Protein AF-A0A4U0WV18-F1 (afdb_monomer_lite)

Radius of gyration: 24.28 Å; chains: 1; bounding box: 48×75×64 Å

Secondary structure (DSSP, 8-state):
---------------HHHHHHHHHHHHHHHHHHHHHHHHHHH--STT--S----HHHHHHHHHHHHHHHHHHHHHHHHHHHGGGGT---GGGTS-HHHHTTS-GGGSTTSS---S---S---PPPPHHHHHHHHHHHHTT-----

Organism: NCBI:txid329884

Structure (mmCIF, N/CA/C/O backbone):
data_AF-A0A4U0WV18-F1
#
_entry.id   AF-A0A4U0WV18-F1
#
loop_
_atom_site.group_PDB
_atom_site.id
_atom_site.type_symbol
_atom_site.label_atom_id
_atom_site.label_alt_id
_atom_site.label_comp_id
_atom_site.label_asym_id
_atom_site.label_entity_id
_atom_site.label_seq_id
_atom_site.pdbx_PDB_ins_code
_atom_site.Cartn_x
_atom_site.Cartn_y
_atom_site.Cartn_z
_atom_site.occupancy
_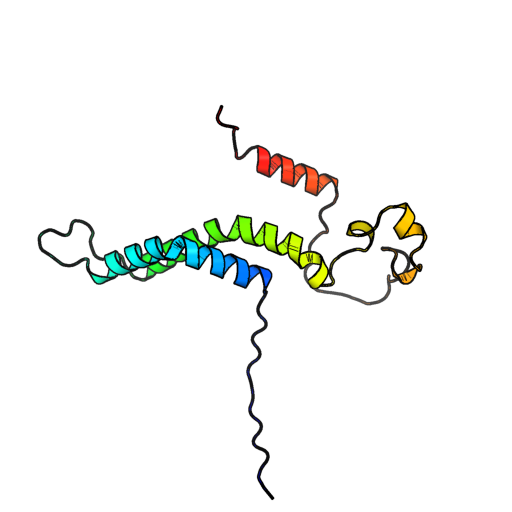atom_site.B_iso_or_equiv
_atom_site.auth_seq_id
_atom_site.auth_comp_id
_atom_site.auth_asym_id
_atom_site.auth_atom_id
_atom_site.pdbx_PDB_model_num
ATOM 1 N N . MET A 1 1 ? 17.987 -46.113 12.886 1.00 44.12 1 MET A N 1
ATOM 2 C CA . MET A 1 1 ? 17.931 -45.146 11.768 1.00 44.12 1 MET A CA 1
ATOM 3 C C . MET A 1 1 ? 16.951 -44.059 12.176 1.00 44.12 1 MET A C 1
ATOM 5 O O . MET A 1 1 ? 15.841 -44.437 12.533 1.00 44.12 1 MET A O 1
ATOM 9 N N . PRO A 1 2 ? 17.332 -42.773 12.249 1.00 55.25 2 PRO A N 1
ATOM 10 C CA . PRO A 1 2 ? 16.376 -41.733 12.601 1.00 55.25 2 PRO A CA 1
ATOM 11 C C . PRO A 1 2 ? 15.434 -41.491 11.415 1.00 55.25 2 PRO A C 1
ATOM 13 O O . PRO A 1 2 ? 15.868 -41.432 10.266 1.00 55.25 2 PRO A O 1
ATOM 16 N N . SER A 1 3 ? 14.140 -41.432 11.724 1.00 56.22 3 SER A N 1
ATOM 17 C CA . SER A 1 3 ? 13.045 -41.130 10.804 1.00 56.22 3 SER A CA 1
ATOM 18 C C . SER A 1 3 ? 13.212 -39.716 10.248 1.00 56.22 3 SER A C 1
ATOM 20 O O . SER A 1 3 ? 13.398 -38.768 11.009 1.00 56.22 3 SER A O 1
ATOM 22 N N . MET A 1 4 ? 13.183 -39.578 8.926 1.00 59.16 4 MET A N 1
ATOM 23 C CA . MET A 1 4 ? 13.281 -38.299 8.230 1.00 59.16 4 MET A CA 1
ATOM 24 C C . MET A 1 4 ? 11.897 -37.642 8.238 1.00 59.16 4 MET A C 1
ATOM 26 O O . MET A 1 4 ? 11.082 -37.876 7.349 1.00 59.16 4 MET A O 1
ATOM 30 N N . GLU A 1 5 ? 11.598 -36.867 9.279 1.00 65.88 5 GLU A N 1
ATOM 31 C CA . GLU A 1 5 ? 10.391 -36.042 9.310 1.00 65.88 5 GLU A CA 1
ATOM 32 C C . GLU A 1 5 ? 10.527 -34.909 8.281 1.00 65.88 5 GLU A C 1
ATOM 34 O O . GLU A 1 5 ? 11.403 -34.049 8.385 1.00 65.88 5 GLU A O 1
ATOM 39 N N . MET A 1 6 ? 9.680 -34.920 7.247 1.00 63.25 6 MET A N 1
ATOM 40 C CA . MET A 1 6 ? 9.574 -33.803 6.307 1.00 63.25 6 MET A CA 1
ATOM 41 C C . MET A 1 6 ? 8.894 -32.619 6.996 1.00 63.25 6 MET A C 1
ATOM 43 O O . MET A 1 6 ? 7.677 -32.601 7.178 1.00 63.25 6 MET A O 1
ATOM 47 N N . LEU A 1 7 ? 9.683 -31.600 7.324 1.00 64.94 7 LEU A N 1
ATOM 48 C CA . LEU A 1 7 ? 9.189 -30.271 7.667 1.00 64.94 7 LEU A CA 1
ATOM 49 C C . LEU A 1 7 ? 8.702 -29.570 6.391 1.00 64.94 7 LEU A C 1
ATOM 51 O O . LEU A 1 7 ? 9.497 -29.112 5.573 1.00 64.94 7 LEU A O 1
ATOM 55 N N . LEU A 1 8 ? 7.383 -29.497 6.220 1.00 64.06 8 LEU A N 1
ATOM 56 C CA . LEU A 1 8 ? 6.742 -28.665 5.204 1.00 64.06 8 LEU A CA 1
ATOM 57 C C . LEU A 1 8 ? 6.799 -27.200 5.650 1.00 64.06 8 LEU A C 1
ATOM 59 O O . LEU A 1 8 ? 6.065 -26.784 6.546 1.00 64.06 8 LEU A O 1
ATOM 63 N N . THR A 1 9 ? 7.661 -26.407 5.020 1.00 65.25 9 THR A N 1
ATOM 64 C CA . THR A 1 9 ? 7.651 -24.948 5.148 1.00 65.25 9 THR A CA 1
ATOM 65 C C . THR A 1 9 ? 6.791 -24.349 4.039 1.00 65.25 9 THR A C 1
ATOM 67 O O . THR A 1 9 ? 7.065 -24.502 2.850 1.00 65.25 9 THR A O 1
ATOM 70 N N . TRP A 1 10 ? 5.714 -23.664 4.421 1.00 65.12 10 TRP A N 1
ATOM 71 C CA . TRP A 1 10 ? 4.890 -22.914 3.478 1.00 65.12 10 TRP A CA 1
ATOM 72 C C . TRP A 1 10 ? 5.660 -21.672 3.030 1.00 65.12 10 TRP A C 1
ATOM 74 O O . TRP A 1 10 ? 5.836 -20.730 3.801 1.00 65.12 10 TRP A O 1
ATOM 84 N N . VAL A 1 11 ? 6.141 -21.671 1.787 1.00 72.31 11 VAL A N 1
ATOM 85 C CA . VAL A 1 11 ? 6.746 -20.482 1.180 1.00 72.31 11 VAL A CA 1
ATOM 86 C C . VAL A 1 11 ? 5.623 -19.619 0.621 1.00 72.31 11 VAL A C 1
ATOM 88 O O . VAL A 1 11 ? 5.053 -19.918 -0.429 1.00 72.31 11 VAL A O 1
ATOM 91 N N . VAL A 1 12 ? 5.297 -18.539 1.327 1.00 75.31 12 VAL A N 1
ATOM 92 C CA . VAL A 1 12 ? 4.447 -17.481 0.778 1.00 75.31 12 VAL A CA 1
ATOM 93 C C . VAL A 1 12 ? 5.320 -16.653 -0.155 1.00 75.31 12 VAL A C 1
ATOM 95 O O . VAL A 1 12 ? 6.326 -16.088 0.273 1.00 75.31 12 VAL A O 1
ATOM 98 N N . ARG A 1 13 ? 4.968 -16.602 -1.444 1.00 72.69 13 ARG A N 1
ATOM 99 C CA . ARG A 1 13 ? 5.612 -15.658 -2.362 1.00 72.69 13 ARG A CA 1
ATOM 100 C C . ARG A 1 13 ? 5.154 -14.264 -1.971 1.00 72.69 13 ARG A C 1
ATOM 102 O O . ARG A 1 13 ? 3.955 -13.999 -1.971 1.00 72.69 13 ARG A O 1
ATOM 109 N N . VAL A 1 14 ? 6.105 -13.411 -1.624 1.00 76.19 14 VAL A N 1
ATOM 110 C CA . VAL A 1 14 ? 5.835 -12.018 -1.290 1.00 76.19 14 VAL A CA 1
ATOM 111 C C . VAL A 1 14 ? 6.421 -11.148 -2.386 1.00 76.19 14 VAL A C 1
ATOM 113 O O . VAL A 1 14 ? 7.582 -11.319 -2.755 1.00 76.19 14 VAL A O 1
ATOM 116 N N . ASP A 1 15 ? 5.615 -10.229 -2.902 1.00 84.00 15 ASP A N 1
ATOM 117 C CA . ASP A 1 15 ? 6.112 -9.146 -3.735 1.00 84.00 15 ASP A CA 1
ATOM 118 C C . ASP A 1 15 ? 6.886 -8.166 -2.839 1.00 84.00 15 ASP A C 1
ATOM 120 O O . ASP A 1 15 ? 6.321 -7.527 -1.948 1.00 84.00 15 ASP A O 1
ATOM 124 N N . ALA A 1 16 ? 8.203 -8.103 -3.035 1.00 82.25 16 ALA A N 1
ATOM 125 C CA . ALA A 1 16 ? 9.100 -7.287 -2.225 1.00 82.25 16 ALA A CA 1
ATOM 126 C C . ALA A 1 16 ? 8.887 -5.779 -2.434 1.00 82.25 16 ALA A C 1
ATOM 128 O O . ALA A 1 16 ? 9.100 -5.002 -1.498 1.00 82.25 16 ALA A O 1
ATOM 129 N N . VAL A 1 17 ? 8.454 -5.367 -3.631 1.00 85.88 17 VAL A N 1
ATOM 130 C CA . VAL A 1 17 ? 8.135 -3.969 -3.939 1.00 85.88 17 VAL A CA 1
ATOM 131 C C . VAL A 1 17 ? 6.896 -3.572 -3.151 1.00 85.88 17 VAL A C 1
ATOM 133 O O . VAL A 1 17 ? 6.949 -2.629 -2.357 1.00 85.88 17 VAL A O 1
ATOM 136 N N . PHE A 1 18 ? 5.835 -4.369 -3.287 1.00 87.38 18 PHE A N 1
ATOM 137 C CA . PHE A 1 18 ? 4.576 -4.165 -2.582 1.00 87.38 18 PHE A CA 1
ATOM 138 C C . PHE A 1 18 ? 4.769 -4.169 -1.061 1.00 87.38 18 PHE A C 1
ATOM 140 O O . PHE A 1 18 ? 4.421 -3.197 -0.387 1.00 87.38 18 PHE A O 1
ATOM 147 N N . LEU A 1 19 ? 5.370 -5.233 -0.508 1.00 88.69 19 LEU A N 1
ATOM 148 C CA . LEU A 1 19 ? 5.597 -5.374 0.934 1.00 88.69 19 LEU A CA 1
ATOM 149 C C . LEU A 1 19 ? 6.404 -4.199 1.476 1.00 88.69 19 LEU A C 1
ATOM 151 O O . LEU A 1 19 ? 6.084 -3.637 2.520 1.00 88.69 19 LEU A O 1
ATOM 155 N N . GLY A 1 20 ? 7.471 -3.852 0.770 1.00 89.00 20 GLY A N 1
ATOM 156 C CA . GLY A 1 20 ? 8.378 -2.808 1.180 1.00 89.00 20 GLY A CA 1
ATOM 157 C C . GLY A 1 20 ? 7.715 -1.434 1.265 1.00 89.00 20 GLY A C 1
ATOM 158 O O . GLY A 1 20 ? 7.857 -0.756 2.280 1.00 89.00 20 GLY A O 1
ATOM 159 N N . ALA A 1 21 ? 6.940 -1.067 0.242 1.00 91.12 21 ALA A N 1
ATOM 160 C CA . ALA A 1 21 ? 6.183 0.181 0.234 1.00 91.12 21 ALA A CA 1
ATOM 161 C C . ALA A 1 21 ? 5.121 0.221 1.345 1.00 91.12 21 ALA A C 1
ATOM 163 O O . ALA A 1 21 ? 4.973 1.227 2.038 1.00 91.12 21 ALA A O 1
ATOM 164 N N . HIS A 1 22 ? 4.426 -0.896 1.576 1.00 92.94 22 HIS A N 1
ATOM 165 C CA . HIS A 1 22 ? 3.419 -0.999 2.634 1.00 92.94 22 HIS A CA 1
ATOM 166 C C . HIS A 1 22 ? 4.030 -0.923 4.039 1.00 92.94 22 HIS A C 1
ATOM 168 O O . HIS A 1 22 ? 3.422 -0.346 4.940 1.00 92.94 22 HIS A O 1
ATOM 174 N N . LEU A 1 23 ? 5.229 -1.476 4.244 1.00 93.75 23 LEU A N 1
ATOM 175 C CA . LEU A 1 23 ? 5.937 -1.381 5.522 1.00 93.75 23 LEU A CA 1
ATOM 176 C C . LEU A 1 23 ? 6.371 0.053 5.830 1.00 93.75 23 LEU A C 1
ATOM 178 O O . LEU A 1 23 ? 6.211 0.501 6.964 1.00 93.75 23 LEU A O 1
ATOM 182 N N . GLU A 1 24 ? 6.881 0.783 4.841 1.00 93.69 24 GLU A N 1
ATOM 183 C CA . GLU A 1 24 ? 7.250 2.193 5.017 1.00 93.69 24 GLU A CA 1
ATOM 184 C C . GLU A 1 24 ? 6.025 3.058 5.316 1.00 93.69 24 GLU A C 1
ATOM 186 O O . GLU A 1 24 ? 6.031 3.811 6.295 1.00 93.69 24 GLU A O 1
ATOM 191 N N . ALA A 1 25 ? 4.942 2.873 4.555 1.00 94.62 25 ALA A N 1
ATOM 192 C CA . ALA A 1 25 ? 3.664 3.526 4.814 1.00 94.62 25 ALA A CA 1
ATOM 193 C C . ALA A 1 25 ? 3.149 3.226 6.230 1.00 94.62 25 ALA A C 1
ATOM 195 O O . ALA A 1 25 ? 2.758 4.135 6.961 1.00 94.62 25 ALA A O 1
ATOM 196 N N . TYR A 1 26 ? 3.213 1.964 6.665 1.00 94.31 26 TYR A N 1
ATOM 197 C CA . TYR A 1 26 ? 2.812 1.567 8.014 1.00 94.31 26 TYR A CA 1
ATOM 198 C C . TYR A 1 26 ? 3.649 2.249 9.104 1.00 94.31 26 TYR A C 1
ATOM 200 O O . TYR A 1 26 ? 3.088 2.748 10.078 1.00 94.31 26 TYR A O 1
ATOM 208 N N . ILE A 1 27 ? 4.977 2.300 8.950 1.00 96.12 27 ILE A N 1
ATOM 209 C CA . ILE A 1 27 ? 5.867 2.971 9.912 1.00 96.12 27 ILE A CA 1
ATOM 210 C C . ILE A 1 27 ? 5.508 4.456 10.020 1.00 96.12 27 ILE A C 1
ATOM 212 O O . ILE A 1 27 ? 5.401 4.981 11.129 1.00 96.12 27 ILE A O 1
ATOM 216 N N . LYS A 1 28 ? 5.271 5.121 8.885 1.00 96.06 28 LYS A N 1
ATOM 217 C CA . LYS A 1 28 ? 4.900 6.540 8.843 1.00 96.06 28 LYS A CA 1
ATOM 218 C C . LYS A 1 28 ? 3.524 6.802 9.465 1.00 96.06 28 LYS A C 1
ATOM 220 O O . LYS A 1 28 ? 3.352 7.769 10.204 1.00 96.06 28 LYS A O 1
ATOM 225 N N . LEU A 1 29 ? 2.559 5.921 9.213 1.00 96.31 29 LEU A N 1
ATOM 226 C CA . LEU A 1 29 ? 1.181 6.027 9.703 1.00 96.31 29 LEU A CA 1
ATOM 227 C C . LEU A 1 29 ? 0.977 5.449 11.106 1.00 96.31 29 LEU A C 1
ATOM 229 O O . LEU A 1 29 ? -0.148 5.479 11.614 1.00 96.31 29 LEU A O 1
ATOM 233 N N . LEU A 1 30 ? 2.024 4.925 11.747 1.00 95.44 30 LEU A N 1
ATOM 234 C CA . LEU A 1 30 ? 1.931 4.253 13.043 1.00 95.44 30 LEU A CA 1
ATOM 235 C C . LEU A 1 30 ? 1.226 5.099 14.126 1.00 95.44 30 LEU A C 1
ATOM 237 O O . LEU A 1 30 ? 0.346 4.565 14.806 1.00 95.44 30 LEU A O 1
ATOM 241 N N . PRO A 1 31 ? 1.515 6.409 14.288 1.00 94.81 31 PRO A N 1
ATOM 242 C CA . PRO A 1 31 ? 0.813 7.236 15.274 1.00 94.81 31 PRO A CA 1
ATOM 243 C C . PRO A 1 31 ? -0.685 7.390 14.960 1.00 94.81 31 PRO A C 1
ATOM 245 O O . PRO A 1 31 ? -1.531 7.357 15.859 1.00 94.81 31 PRO A O 1
ATOM 248 N N . THR A 1 32 ? -1.031 7.512 13.677 1.00 93.12 32 THR A N 1
ATOM 249 C CA . THR A 1 32 ? -2.413 7.674 13.200 1.00 93.12 32 THR A CA 1
ATOM 250 C C . THR A 1 32 ? -3.216 6.386 13.377 1.00 93.12 32 THR A C 1
ATOM 252 O O . THR A 1 32 ? -4.320 6.415 13.920 1.00 93.12 32 THR A O 1
ATOM 255 N N . THR A 1 33 ? -2.644 5.237 13.004 1.00 91.56 33 THR A N 1
ATOM 256 C CA . THR A 1 33 ? -3.259 3.910 13.205 1.00 91.56 33 THR A CA 1
ATOM 257 C C . THR A 1 33 ? -3.451 3.610 14.689 1.00 91.56 33 THR A C 1
ATOM 259 O O . THR A 1 33 ? -4.517 3.158 15.102 1.00 91.56 33 THR A O 1
ATOM 262 N N . GLN A 1 34 ? -2.466 3.926 15.535 1.00 91.44 34 GLN A N 1
ATOM 263 C CA . GLN A 1 34 ? -2.618 3.799 16.986 1.00 91.44 34 GLN A CA 1
ATOM 264 C C . GLN A 1 34 ? -3.758 4.669 17.519 1.00 91.44 34 GLN A C 1
ATOM 266 O O . GLN A 1 34 ? -4.597 4.167 18.266 1.00 91.44 34 GLN A O 1
ATOM 271 N N . THR A 1 35 ? -3.842 5.932 17.102 1.00 89.00 35 THR A N 1
ATOM 272 C CA . THR A 1 35 ? -4.923 6.840 17.514 1.00 89.00 35 THR A CA 1
ATOM 273 C C . THR A 1 35 ? -6.298 6.298 17.114 1.00 89.00 35 THR A C 1
ATOM 275 O O . THR A 1 35 ? -7.185 6.206 17.961 1.00 89.00 35 THR A O 1
ATOM 278 N N . LEU A 1 36 ? -6.463 5.836 15.870 1.00 88.38 36 LEU A N 1
ATOM 279 C CA . LEU A 1 36 ? -7.713 5.229 15.390 1.00 88.38 36 LEU A CA 1
ATOM 280 C C . LEU A 1 36 ? -8.125 4.008 16.227 1.00 88.38 36 LEU A C 1
ATOM 282 O O . LEU A 1 36 ? -9.278 3.886 16.653 1.00 88.38 36 LEU A O 1
ATOM 286 N N . ARG A 1 37 ? -7.171 3.124 16.536 1.00 88.88 37 ARG A N 1
ATOM 287 C CA . ARG A 1 37 ? -7.407 1.950 17.392 1.00 88.88 37 ARG A CA 1
ATOM 288 C C . ARG A 1 37 ? -7.775 2.340 18.821 1.00 88.88 37 ARG A C 1
ATOM 290 O O . ARG A 1 37 ? -8.607 1.672 19.439 1.00 88.88 37 ARG A O 1
ATOM 297 N N . LEU A 1 38 ? -7.188 3.414 19.350 1.00 85.38 38 LEU A N 1
ATOM 298 C CA . LEU A 1 38 ? -7.524 3.956 20.668 1.00 85.38 38 LEU A CA 1
ATOM 299 C C . LEU A 1 38 ? -8.941 4.541 20.692 1.00 85.38 38 LEU A C 1
ATOM 301 O O . LEU A 1 38 ? -9.668 4.268 21.646 1.00 85.38 38 LEU A O 1
ATOM 305 N N . CYS A 1 39 ? -9.379 5.235 19.636 1.00 80.94 39 CYS A N 1
ATOM 306 C CA . CYS A 1 39 ? -10.764 5.702 19.493 1.00 80.94 39 CYS A CA 1
ATOM 307 C C . CYS A 1 39 ? -11.771 4.538 19.513 1.00 80.94 39 CYS A C 1
ATOM 309 O O . CYS A 1 39 ? -12.818 4.627 20.154 1.00 80.94 39 CYS A O 1
ATOM 311 N N . HIS A 1 40 ? -11.437 3.406 18.884 1.00 79.75 40 HIS A N 1
ATOM 312 C CA . HIS A 1 40 ? -12.235 2.179 18.989 1.00 79.75 40 HIS A CA 1
ATOM 313 C C . HIS A 1 40 ? -12.157 1.522 20.383 1.00 79.75 40 HIS A C 1
ATOM 315 O O . HIS A 1 40 ? -13.089 0.839 20.802 1.00 79.75 40 HIS A O 1
ATOM 321 N N . ARG A 1 41 ? -11.053 1.655 21.126 1.00 78.62 41 ARG A N 1
ATOM 322 C CA . ARG A 1 41 ? -10.877 0.950 22.411 1.00 78.62 41 ARG A CA 1
ATOM 323 C C . ARG A 1 41 ? -11.453 1.706 23.607 1.00 78.62 41 ARG A C 1
ATOM 325 O O . ARG A 1 41 ? -11.994 1.072 24.507 1.00 78.62 41 ARG A O 1
ATOM 332 N N . PHE A 1 42 ? -11.329 3.029 23.620 1.00 75.50 42 PHE A N 1
ATOM 333 C CA . PHE A 1 42 ? -11.602 3.871 24.790 1.00 75.50 42 PHE A CA 1
ATOM 334 C C . PHE A 1 42 ? -12.787 4.828 24.598 1.00 75.50 42 PHE A C 1
ATOM 336 O O . PHE A 1 42 ? -12.957 5.758 25.379 1.00 75.50 42 PHE A O 1
ATOM 343 N N . GLY A 1 43 ? -13.638 4.581 23.598 1.00 64.94 43 GLY A N 1
ATOM 344 C CA . GLY A 1 43 ? -14.865 5.340 23.336 1.00 64.94 43 GLY A CA 1
ATOM 345 C C . GLY A 1 43 ? -15.988 5.138 24.373 1.00 64.94 43 GLY A C 1
ATOM 346 O O . GLY A 1 43 ? -17.123 4.878 23.978 1.00 64.94 43 GLY A O 1
ATOM 347 N N . ILE A 1 44 ? -15.683 5.161 25.680 1.00 64.62 44 ILE A N 1
ATOM 348 C CA . ILE A 1 44 ? -16.623 4.908 26.788 1.00 64.62 44 ILE A CA 1
ATOM 349 C C . ILE A 1 44 ? -16.383 5.942 27.902 1.00 64.62 44 ILE A C 1
ATOM 351 O O . ILE A 1 44 ? -15.289 6.002 28.457 1.00 64.62 44 ILE A O 1
ATOM 355 N N . GLY A 1 45 ? -17.399 6.740 28.249 1.00 68.19 45 GLY A N 1
ATOM 356 C CA . GLY A 1 45 ? -17.348 7.705 29.356 1.00 68.19 45 GLY A CA 1
ATOM 357 C C . GLY A 1 45 ? -18.324 8.874 29.188 1.00 68.19 45 GLY A C 1
ATOM 358 O O . GLY A 1 45 ? -18.787 9.146 28.084 1.00 68.19 45 GLY A O 1
ATOM 359 N N . GLU A 1 46 ? -18.618 9.574 30.285 1.00 69.00 46 GLU A N 1
ATOM 360 C CA . GLU A 1 46 ? -19.639 10.639 30.370 1.00 69.00 46 GLU A CA 1
ATOM 361 C C . GLU A 1 46 ? -19.292 11.897 29.539 1.00 69.00 46 GLU A C 1
ATOM 363 O O . GLU A 1 46 ? -20.180 12.647 29.153 1.00 69.00 46 GLU A O 1
ATOM 368 N N . ASN A 1 47 ? -18.010 12.074 29.183 1.00 64.81 47 ASN A N 1
ATOM 369 C CA . ASN A 1 47 ? -17.482 13.186 28.372 1.00 64.81 47 ASN A CA 1
ATOM 370 C C . ASN A 1 47 ? -16.882 12.736 27.024 1.00 64.81 47 ASN A C 1
ATOM 372 O O . ASN A 1 47 ? -16.055 13.434 26.437 1.00 64.81 47 ASN A O 1
ATOM 376 N N . VAL A 1 48 ? -17.236 11.546 26.531 1.00 64.75 48 VAL A N 1
ATOM 377 C CA . VAL A 1 48 ? -16.711 11.045 25.255 1.00 64.75 48 VAL A CA 1
ATOM 378 C C . VAL A 1 48 ? -17.670 11.414 24.121 1.00 64.75 48 VAL A C 1
ATOM 380 O O . VAL A 1 48 ? -18.711 10.791 23.947 1.00 64.75 48 VAL A O 1
ATOM 383 N N . HIS A 1 49 ? -17.304 12.420 23.321 1.00 61.69 49 HIS A N 1
ATOM 384 C CA . HIS A 1 49 ? -18.098 12.866 22.163 1.00 61.69 49 HIS A CA 1
ATOM 385 C C . HIS A 1 49 ? -17.938 11.977 20.917 1.00 61.69 49 HIS A C 1
ATOM 387 O O . HIS A 1 49 ? -18.709 12.100 19.969 1.00 61.69 49 HIS A O 1
ATOM 393 N N . ILE A 1 50 ? -16.946 11.080 20.909 1.00 62.25 50 ILE A N 1
ATOM 394 C CA . ILE A 1 50 ? -16.712 10.115 19.829 1.00 62.25 50 ILE A CA 1
ATOM 395 C C . ILE A 1 50 ? -17.173 8.746 20.324 1.00 62.25 50 ILE A C 1
ATOM 397 O O . ILE A 1 50 ? -16.463 8.069 21.068 1.00 62.25 50 ILE A O 1
ATOM 401 N N . HIS A 1 51 ? -18.375 8.334 19.923 1.00 63.84 51 HIS A N 1
ATOM 402 C CA . HIS A 1 51 ? -18.823 6.963 20.140 1.00 63.84 51 HIS A CA 1
ATOM 403 C C . HIS A 1 51 ? -17.803 5.982 19.557 1.00 63.84 51 HIS A C 1
ATOM 405 O O . HIS A 1 51 ? -17.205 6.240 18.513 1.00 63.84 51 HIS A O 1
ATOM 411 N N . ARG A 1 52 ? -17.608 4.857 20.249 1.00 73.31 52 ARG A N 1
ATOM 412 C CA . ARG A 1 52 ? -16.731 3.763 19.831 1.00 73.31 52 ARG A CA 1
ATOM 413 C C . ARG A 1 52 ? -16.898 3.469 18.332 1.00 73.31 52 ARG A C 1
ATOM 415 O O . ARG A 1 52 ? -17.935 2.939 17.935 1.00 73.31 52 ARG A O 1
ATOM 422 N N . LEU A 1 53 ? -15.896 3.803 17.510 1.00 77.50 53 LEU A N 1
ATOM 423 C CA . LEU A 1 53 ? -15.911 3.423 16.093 1.00 77.50 53 LEU A CA 1
ATOM 424 C C . LEU A 1 53 ? -15.994 1.891 16.002 1.00 77.50 53 LEU A C 1
ATOM 426 O O . LEU A 1 53 ? -15.286 1.245 16.768 1.00 77.50 53 LEU A O 1
ATOM 430 N N . PRO A 1 54 ? -16.801 1.301 15.104 1.00 86.00 54 PRO A N 1
ATOM 431 C CA . PRO A 1 54 ? -16.760 -0.128 14.792 1.00 86.00 54 PRO A CA 1
ATOM 432 C C . PRO A 1 54 ? -15.390 -0.569 14.263 1.00 86.00 54 PRO A C 1
ATOM 434 O O . PRO A 1 54 ? -14.695 0.202 13.595 1.00 86.00 54 PRO A O 1
ATOM 437 N N . THR A 1 55 ? -15.000 -1.816 14.540 1.00 86.94 55 THR A N 1
ATOM 438 C CA . THR A 1 55 ? -13.696 -2.362 14.122 1.00 86.94 55 THR A CA 1
ATOM 439 C C . THR A 1 55 ? -13.555 -2.377 12.600 1.00 86.94 55 THR A C 1
ATOM 441 O O . THR A 1 55 ? -12.478 -2.114 12.076 1.00 86.94 55 THR A O 1
ATOM 444 N N . GLU A 1 56 ? -14.651 -2.624 11.891 1.00 89.62 56 GLU A N 1
ATOM 445 C CA . GLU A 1 56 ? -14.725 -2.651 10.434 1.00 89.62 56 GLU A CA 1
ATOM 446 C C . GLU A 1 56 ? -14.405 -1.276 9.844 1.00 89.62 56 GLU A C 1
ATOM 448 O O . GLU A 1 56 ? -13.641 -1.177 8.885 1.00 89.62 56 GLU A O 1
ATOM 453 N N . LEU A 1 57 ? -14.924 -0.200 10.451 1.00 88.88 57 LEU A N 1
ATOM 454 C CA . LEU A 1 57 ? -14.620 1.163 10.010 1.00 88.88 57 LEU A CA 1
ATOM 455 C C . LEU A 1 57 ? -13.156 1.512 10.261 1.00 88.88 57 LEU A C 1
ATOM 457 O O . LEU A 1 57 ? -12.523 2.101 9.392 1.00 88.88 57 LEU A O 1
ATOM 461 N N . VAL A 1 58 ? -12.598 1.109 11.407 1.00 90.25 58 VAL A N 1
ATOM 462 C CA . VAL A 1 58 ? -11.164 1.292 11.671 1.00 90.25 58 VAL A CA 1
ATOM 463 C C . VAL A 1 58 ? -10.335 0.560 10.620 1.00 90.25 58 VAL A C 1
ATOM 465 O O . VAL A 1 58 ? -9.475 1.179 10.007 1.00 90.25 58 VAL A O 1
ATOM 468 N N . ALA A 1 59 ? -10.631 -0.711 10.342 1.00 91.38 59 ALA A N 1
ATOM 469 C CA . ALA A 1 59 ? -9.908 -1.490 9.340 1.00 91.38 59 ALA A CA 1
ATOM 470 C C . ALA A 1 59 ? -9.992 -0.868 7.935 1.00 91.38 59 ALA A C 1
ATOM 472 O O . ALA A 1 59 ? -8.989 -0.820 7.224 1.00 91.38 59 ALA A O 1
ATOM 473 N N . HIS A 1 60 ? -11.159 -0.345 7.543 1.00 94.31 60 HIS A N 1
ATOM 474 C CA . HIS A 1 60 ? -11.310 0.359 6.271 1.00 94.31 60 HIS A CA 1
ATOM 475 C C . HIS A 1 60 ? -10.480 1.639 6.215 1.00 94.31 60 HIS A C 1
ATOM 477 O O . HIS A 1 60 ? -9.752 1.837 5.244 1.00 94.31 60 HIS A O 1
ATOM 483 N N . ILE A 1 61 ? -10.551 2.485 7.247 1.00 93.44 61 ILE A N 1
ATOM 484 C CA . ILE A 1 61 ? -9.776 3.731 7.308 1.00 93.44 61 ILE A CA 1
ATOM 485 C C . ILE A 1 61 ? -8.276 3.419 7.261 1.00 93.44 61 ILE A C 1
ATOM 487 O O . ILE A 1 61 ? -7.558 4.023 6.470 1.00 93.44 61 ILE A O 1
ATOM 491 N N . GLU A 1 62 ? -7.805 2.446 8.046 1.00 93.94 62 GLU A N 1
ATOM 492 C CA . GLU A 1 62 ? -6.407 2.003 8.015 1.00 93.94 62 GLU A CA 1
ATOM 493 C C . GLU A 1 62 ? -5.995 1.535 6.613 1.00 93.94 62 GLU A C 1
ATOM 495 O O . GLU A 1 62 ? -4.939 1.929 6.123 1.00 93.94 62 GLU A O 1
ATOM 500 N N . GLY A 1 63 ? -6.842 0.749 5.940 1.00 93.75 63 GLY A N 1
ATOM 501 C CA . GLY A 1 63 ? -6.591 0.285 4.577 1.00 93.75 63 GLY A CA 1
ATOM 502 C C . GLY A 1 63 ? -6.493 1.421 3.555 1.00 93.75 63 GLY A C 1
ATOM 503 O O . GLY A 1 63 ? -5.601 1.397 2.708 1.00 93.75 63 GLY A O 1
ATOM 504 N N . TYR A 1 64 ? -7.366 2.430 3.643 1.00 95.75 64 TYR A N 1
ATOM 505 C CA . TYR A 1 64 ? -7.304 3.607 2.772 1.00 95.75 64 TYR A CA 1
ATOM 506 C C . TYR A 1 64 ? -6.028 4.415 2.999 1.00 95.75 64 T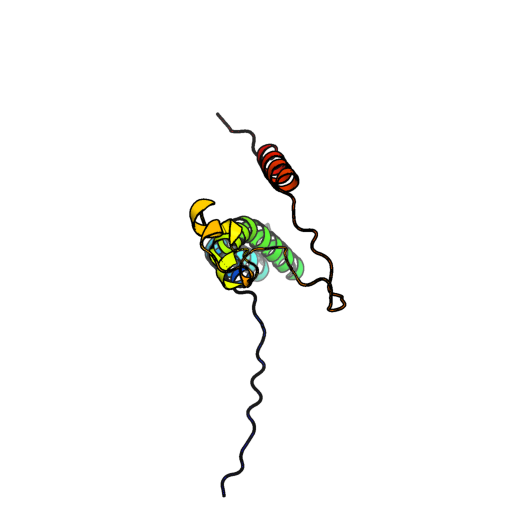YR A C 1
ATOM 508 O O . TYR A 1 64 ? -5.330 4.711 2.033 1.00 95.75 64 TYR A O 1
ATOM 516 N N . LEU A 1 65 ? -5.696 4.701 4.261 1.00 95.19 65 LEU A N 1
ATOM 517 C CA . LEU A 1 65 ? -4.498 5.462 4.614 1.00 95.19 65 LEU A CA 1
ATOM 518 C C . LEU A 1 65 ? -3.227 4.757 4.134 1.00 95.19 65 LEU A C 1
ATOM 520 O O . LEU A 1 65 ? -2.377 5.383 3.508 1.00 95.19 65 LEU A O 1
ATOM 524 N N . ILE A 1 66 ? -3.109 3.449 4.389 1.00 95.06 66 ILE A N 1
ATOM 525 C CA . ILE A 1 66 ? -1.942 2.666 3.965 1.00 95.06 66 ILE A CA 1
ATOM 526 C C . ILE A 1 66 ? -1.816 2.674 2.445 1.00 95.06 66 ILE A C 1
ATOM 528 O O . ILE A 1 66 ? -0.724 2.912 1.946 1.00 95.06 66 ILE A O 1
ATOM 532 N N . LYS A 1 67 ? -2.914 2.449 1.713 1.00 93.31 67 LYS A N 1
ATOM 533 C CA . LYS A 1 67 ? -2.899 2.417 0.246 1.00 93.31 67 LYS A CA 1
ATOM 534 C C . LYS A 1 67 ? -2.506 3.764 -0.361 1.00 93.31 67 LYS A C 1
ATOM 536 O O . LYS A 1 67 ? -1.787 3.804 -1.355 1.00 93.31 67 LYS A O 1
ATOM 541 N N . GLU A 1 68 ? -3.016 4.857 0.195 1.00 94.31 68 GLU A N 1
ATOM 542 C CA . GLU A 1 68 ? -2.703 6.205 -0.277 1.00 94.31 68 GLU A CA 1
ATOM 543 C C . GLU A 1 68 ? -1.230 6.548 -0.040 1.00 94.31 68 GLU A C 1
ATOM 545 O O . GLU A 1 68 ? -0.550 7.016 -0.954 1.00 94.31 68 GLU A O 1
ATOM 550 N N . GLU A 1 69 ? -0.723 6.231 1.151 1.00 93.56 69 GLU A N 1
ATOM 551 C CA . GLU A 1 69 ? 0.658 6.498 1.543 1.00 93.56 69 GLU A CA 1
ATOM 552 C C . GLU A 1 69 ? 1.667 5.566 0.851 1.00 93.56 69 GLU A C 1
ATOM 554 O O . GLU A 1 69 ? 2.768 5.995 0.521 1.00 93.56 69 GLU A O 1
ATOM 559 N N . SER A 1 70 ? 1.316 4.303 0.584 1.00 92.56 70 SER A N 1
ATOM 560 C CA . SER A 1 70 ? 2.228 3.343 -0.054 1.00 92.56 70 SER A CA 1
ATOM 561 C C . SER A 1 70 ? 2.384 3.573 -1.553 1.00 92.56 70 SER A C 1
ATOM 563 O O . SER A 1 70 ? 3.427 3.241 -2.106 1.00 92.56 70 SER A O 1
ATOM 565 N N . ARG A 1 71 ? 1.373 4.134 -2.227 1.00 88.81 71 ARG A N 1
ATOM 566 C CA . ARG A 1 71 ? 1.344 4.314 -3.688 1.00 88.81 71 ARG A CA 1
ATOM 567 C C . ARG A 1 71 ? 2.574 5.035 -4.276 1.00 88.81 71 ARG A C 1
ATOM 569 O O . ARG A 1 71 ? 3.132 4.504 -5.237 1.00 88.81 71 ARG A O 1
ATOM 576 N N . PRO A 1 72 ? 3.021 6.204 -3.770 1.00 86.25 72 PRO A N 1
ATOM 577 C CA . PRO A 1 72 ? 4.207 6.873 -4.319 1.00 86.25 72 PRO A CA 1
ATOM 578 C C . PRO A 1 72 ? 5.476 6.030 -4.138 1.00 86.25 72 PRO A C 1
ATOM 580 O O . PRO A 1 72 ? 6.259 5.863 -5.072 1.00 86.25 72 PRO A O 1
ATOM 583 N N . THR A 1 73 ? 5.639 5.440 -2.956 1.00 85.94 73 THR A N 1
ATOM 584 C CA . THR A 1 73 ? 6.781 4.592 -2.607 1.00 85.94 73 THR A CA 1
ATOM 585 C C . THR A 1 73 ? 6.805 3.296 -3.412 1.00 85.94 73 THR A C 1
ATOM 587 O O . THR A 1 73 ? 7.871 2.823 -3.793 1.00 85.94 73 THR A O 1
ATOM 590 N N . GLU A 1 74 ? 5.645 2.712 -3.702 1.00 86.19 74 GLU A N 1
ATOM 591 C CA . GLU A 1 74 ? 5.519 1.516 -4.532 1.00 86.19 74 GLU A CA 1
ATOM 592 C C . GLU A 1 74 ? 5.996 1.791 -5.957 1.00 86.19 74 GLU A C 1
ATOM 594 O O . GLU A 1 74 ? 6.780 1.011 -6.491 1.00 86.19 74 GLU A O 1
ATOM 599 N N . ALA A 1 75 ? 5.617 2.933 -6.540 1.00 78.44 75 ALA A N 1
ATOM 600 C CA . ALA A 1 75 ? 6.089 3.343 -7.860 1.00 78.44 75 ALA A CA 1
ATOM 601 C C . ALA A 1 75 ? 7.613 3.561 -7.889 1.00 78.44 75 ALA A C 1
ATOM 603 O O . ALA A 1 75 ? 8.298 3.058 -8.782 1.00 78.44 75 ALA A O 1
ATOM 604 N N . GLU A 1 76 ? 8.164 4.261 -6.894 1.00 82.69 76 GLU A N 1
ATOM 605 C CA . GLU A 1 76 ? 9.610 4.480 -6.777 1.00 82.69 76 GLU A CA 1
ATOM 606 C C . GLU A 1 76 ? 10.374 3.157 -6.607 1.00 82.69 76 GLU A C 1
ATOM 608 O O . GLU A 1 76 ? 11.348 2.881 -7.316 1.00 82.69 76 GLU A O 1
ATOM 613 N N . ARG A 1 77 ? 9.905 2.294 -5.701 1.00 78.50 77 ARG A N 1
ATOM 614 C CA . ARG A 1 77 ? 10.507 0.981 -5.449 1.00 78.50 77 ARG A CA 1
ATOM 615 C C . ARG A 1 77 ? 10.363 0.054 -6.644 1.00 78.50 77 ARG A C 1
ATOM 617 O O . ARG A 1 77 ? 11.279 -0.730 -6.877 1.00 78.50 77 ARG A O 1
ATOM 624 N N . PHE A 1 78 ? 9.266 0.127 -7.392 1.00 78.38 78 PHE A N 1
ATOM 625 C CA . PHE A 1 78 ? 9.109 -0.629 -8.627 1.00 78.38 78 PHE A CA 1
ATOM 626 C C . PHE A 1 78 ? 10.193 -0.227 -9.621 1.00 78.38 78 PHE A C 1
ATOM 628 O O . PHE A 1 78 ? 10.924 -1.089 -10.089 1.00 78.38 78 PHE A O 1
ATOM 635 N N . LEU A 1 79 ? 10.379 1.073 -9.869 1.00 74.50 79 LEU A N 1
ATOM 636 C CA . LEU A 1 79 ? 11.414 1.566 -10.782 1.00 74.50 79 LEU A CA 1
ATOM 637 C C . LEU A 1 79 ? 12.826 1.162 -10.338 1.00 74.50 79 LEU A C 1
ATOM 639 O O . LEU A 1 79 ? 13.623 0.709 -11.158 1.00 74.50 79 LEU A O 1
ATOM 643 N N . SER A 1 80 ? 13.120 1.279 -9.042 1.00 78.25 80 SER A N 1
ATOM 644 C CA . SER A 1 80 ? 14.417 0.896 -8.473 1.00 78.25 80 SER A CA 1
ATOM 645 C C . SER A 1 80 ? 14.678 -0.614 -8.572 1.00 78.25 80 SER A C 1
ATOM 647 O O . SER A 1 80 ? 15.796 -1.045 -8.859 1.00 78.25 80 SER A 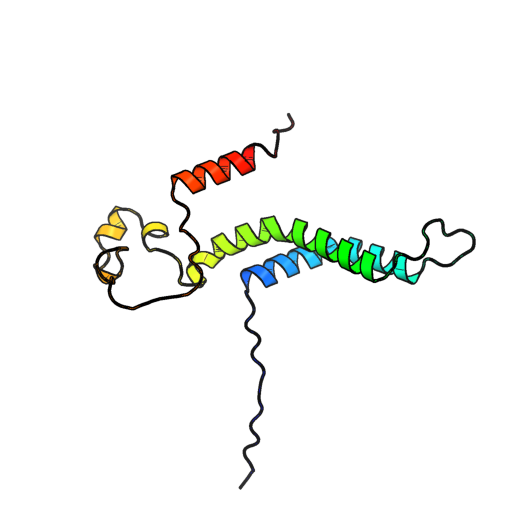O 1
ATOM 649 N N . ASN A 1 81 ? 13.636 -1.434 -8.399 1.00 74.12 81 ASN A N 1
ATOM 650 C CA . ASN A 1 81 ? 13.750 -2.892 -8.399 1.00 74.12 81 ASN A CA 1
ATOM 651 C C . ASN A 1 81 ? 13.394 -3.558 -9.735 1.00 74.12 81 ASN A C 1
ATOM 653 O O . ASN A 1 81 ? 13.512 -4.776 -9.843 1.00 74.12 81 ASN A O 1
ATOM 657 N N . TYR A 1 82 ? 13.006 -2.796 -10.757 1.00 76.31 82 TYR A N 1
ATOM 658 C CA . TYR A 1 82 ? 12.540 -3.317 -12.046 1.00 76.31 82 TYR A CA 1
ATOM 659 C C . TYR A 1 82 ? 13.569 -4.239 -12.719 1.00 76.31 82 TYR A C 1
ATOM 661 O O . TYR A 1 82 ? 13.216 -5.230 -13.345 1.00 76.31 82 TYR A O 1
ATOM 669 N N . CYS A 1 83 ? 14.866 -3.984 -12.523 1.00 78.62 83 CYS A N 1
ATOM 670 C CA . CYS A 1 83 ? 15.921 -4.866 -13.036 1.00 78.62 83 CYS A CA 1
ATOM 671 C C . CYS A 1 83 ? 15.923 -6.245 -12.361 1.00 78.62 83 CYS A C 1
ATOM 673 O O . CYS A 1 83 ? 16.253 -7.257 -12.974 1.00 78.62 83 CYS A O 1
ATOM 675 N N . PHE A 1 84 ? 15.573 -6.287 -11.075 1.00 73.31 84 PHE A N 1
ATOM 676 C CA . PHE A 1 84 ? 15.612 -7.494 -10.256 1.00 73.31 84 PHE A CA 1
ATOM 677 C C . PHE A 1 84 ? 14.391 -8.394 -10.465 1.00 73.31 84 PHE A C 1
ATOM 679 O O . PHE A 1 84 ? 14.432 -9.556 -10.064 1.00 73.31 84 PHE A O 1
ATOM 686 N N . THR A 1 85 ? 13.328 -7.900 -11.112 1.00 70.62 85 THR A N 1
ATOM 687 C CA . THR A 1 85 ? 12.185 -8.738 -11.512 1.00 70.62 85 THR A CA 1
ATOM 688 C C . THR A 1 85 ? 12.510 -9.613 -12.724 1.00 70.62 85 THR A C 1
ATOM 690 O O . THR A 1 85 ? 11.797 -10.576 -12.992 1.00 70.62 85 THR A O 1
ATOM 693 N N . GLY A 1 86 ? 13.601 -9.313 -13.443 1.00 72.19 86 GLY A N 1
ATOM 694 C CA . GLY A 1 86 ? 13.964 -9.988 -14.690 1.00 72.19 86 GLY A CA 1
ATOM 695 C C . GLY A 1 86 ? 13.089 -9.585 -15.881 1.00 72.19 86 GLY A C 1
ATOM 696 O O . GLY A 1 86 ? 13.224 -10.168 -16.952 1.00 72.19 86 GLY A O 1
ATOM 697 N N . GLU A 1 87 ? 12.212 -8.595 -15.706 1.00 74.31 87 GLU A N 1
ATOM 698 C CA . GLU A 1 87 ? 11.329 -8.069 -16.754 1.00 74.31 87 GLU A CA 1
ATOM 699 C C . GLU A 1 87 ? 11.921 -6.848 -17.467 1.00 74.31 87 GLU A C 1
ATOM 701 O O . GLU A 1 87 ? 11.284 -6.273 -18.348 1.00 74.31 87 GLU A O 1
ATOM 706 N N . CYS A 1 88 ? 13.127 -6.427 -17.085 1.00 79.69 88 CYS A N 1
ATOM 707 C CA . CYS A 1 88 ? 13.787 -5.294 -17.700 1.00 79.69 88 CYS A CA 1
ATOM 708 C C . CYS A 1 88 ? 14.320 -5.620 -19.100 1.00 79.69 88 CYS A C 1
ATOM 710 O O . CYS A 1 88 ? 14.982 -6.636 -19.318 1.00 79.69 88 CYS A O 1
ATOM 712 N N . ASP A 1 89 ? 14.088 -4.714 -20.045 1.00 78.44 89 ASP A N 1
ATOM 713 C CA . ASP A 1 89 ? 14.656 -4.801 -21.387 1.00 78.44 89 ASP A CA 1
ATOM 714 C C . ASP A 1 89 ? 16.067 -4.172 -21.414 1.00 78.44 89 ASP A C 1
ATOM 716 O O . ASP A 1 89 ? 16.253 -3.069 -20.887 1.00 78.44 89 ASP A O 1
ATOM 720 N N . PRO A 1 90 ? 17.070 -4.813 -22.045 1.00 79.25 90 PRO A N 1
ATOM 721 C CA . PRO A 1 90 ? 18.392 -4.230 -22.283 1.00 79.25 90 PRO A CA 1
ATOM 722 C C . PRO A 1 90 ? 18.376 -2.794 -22.836 1.00 79.25 90 PRO A C 1
ATOM 724 O O . PRO A 1 90 ? 19.258 -2.001 -22.495 1.00 79.25 90 PRO A O 1
ATOM 727 N N . VAL A 1 91 ? 17.363 -2.400 -23.618 1.00 80.25 91 VAL A N 1
ATOM 728 C CA . VAL A 1 91 ? 17.220 -1.014 -24.117 1.00 80.25 91 VAL A CA 1
ATOM 729 C C . VAL A 1 91 ? 17.032 0.024 -23.010 1.00 80.25 91 VAL A C 1
ATOM 731 O O . VAL A 1 91 ? 17.290 1.205 -23.234 1.00 80.25 91 VAL A O 1
ATOM 734 N N . HIS A 1 92 ? 16.610 -0.395 -21.816 1.00 76.81 92 HIS A N 1
ATOM 735 C CA . HIS A 1 92 ? 16.436 0.473 -20.654 1.00 76.81 92 HIS A CA 1
ATOM 736 C C . HIS A 1 92 ? 17.718 0.650 -19.820 1.00 76.81 92 HIS A C 1
ATOM 738 O O . HIS A 1 92 ? 17.750 1.516 -18.948 1.00 76.81 92 HIS A O 1
ATOM 744 N N . HIS A 1 93 ? 18.784 -0.111 -20.102 1.00 80.38 93 HIS A N 1
ATOM 745 C CA . HIS A 1 93 ? 20.029 -0.107 -19.312 1.00 80.38 93 HIS A CA 1
ATOM 746 C C . HIS A 1 93 ? 21.282 0.252 -20.104 1.00 80.38 93 HIS A C 1
ATOM 748 O O . HIS A 1 93 ? 22.339 0.498 -19.519 1.00 80.38 93 HIS A O 1
ATOM 754 N N . HIS A 1 94 ? 21.179 0.288 -21.428 1.00 80.88 94 HIS A N 1
ATOM 755 C CA . HIS A 1 94 ? 22.319 0.476 -22.308 1.00 80.88 94 HIS A CA 1
ATOM 756 C C . HIS A 1 94 ? 22.116 1.675 -23.223 1.00 80.88 94 HIS A C 1
ATOM 758 O O . HIS A 1 94 ? 21.042 1.895 -23.782 1.00 80.88 94 HIS A O 1
A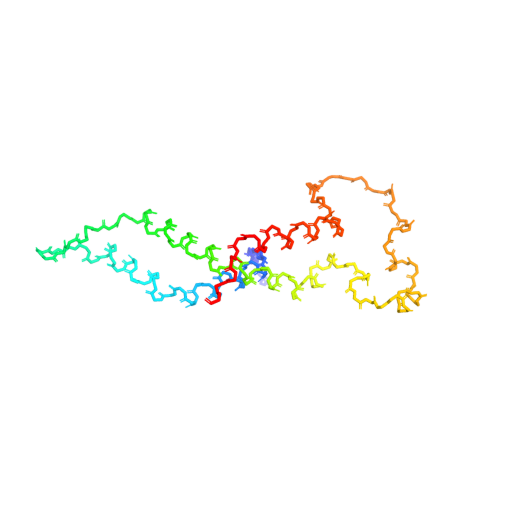TOM 764 N N . SER A 1 95 ? 23.186 2.442 -23.427 1.00 83.06 95 SER A N 1
ATOM 765 C CA . SER A 1 95 ? 23.207 3.445 -24.485 1.00 83.06 95 SER A CA 1
ATOM 766 C C . SER A 1 95 ? 23.085 2.772 -25.856 1.00 83.06 95 SER A C 1
ATOM 768 O O . SER A 1 95 ? 23.427 1.599 -26.030 1.00 83.06 95 SER A O 1
ATOM 770 N N . LYS A 1 96 ? 22.661 3.528 -26.873 1.00 81.31 96 LYS A N 1
ATOM 771 C CA . LYS A 1 96 ? 22.560 3.025 -28.253 1.00 81.31 96 LYS A CA 1
ATOM 772 C C . LYS A 1 96 ? 23.862 2.373 -28.735 1.00 81.31 96 LYS A C 1
ATOM 774 O O . LYS A 1 96 ? 23.831 1.341 -29.393 1.00 81.31 96 LYS A O 1
ATOM 779 N N . GLU A 1 97 ? 25.005 2.950 -28.376 1.00 84.94 97 GLU A N 1
ATOM 780 C CA . GLU A 1 97 ? 26.329 2.422 -28.721 1.00 84.94 97 GLU A CA 1
ATOM 781 C C . GLU A 1 97 ? 26.653 1.110 -27.998 1.00 84.94 97 GLU A C 1
ATOM 783 O O . GLU A 1 97 ? 27.299 0.234 -28.569 1.00 84.94 97 GLU A O 1
ATOM 788 N N . GLN A 1 98 ? 26.204 0.964 -26.749 1.00 82.75 98 GLN A N 1
ATOM 789 C CA . GLN A 1 98 ? 26.377 -0.255 -25.960 1.00 82.75 98 GLN A CA 1
ATOM 790 C C . GLN A 1 98 ? 25.470 -1.381 -26.468 1.00 82.75 98 GLN A C 1
ATOM 792 O O . GLN A 1 98 ? 25.933 -2.512 -26.586 1.00 82.75 98 GLN A O 1
ATOM 797 N N . LEU A 1 99 ? 24.230 -1.067 -26.857 1.00 80.44 99 LEU A N 1
ATOM 798 C CA . LEU A 1 99 ? 23.296 -2.025 -27.458 1.00 80.44 99 LEU A CA 1
ATOM 799 C C . LEU A 1 99 ? 23.853 -2.650 -28.740 1.00 80.44 99 LEU A C 1
ATOM 801 O O . LEU A 1 99 ? 23.753 -3.856 -28.931 1.00 80.44 99 LEU A O 1
ATOM 805 N N . LEU A 1 100 ? 24.510 -1.855 -29.592 1.00 81.44 100 LEU A N 1
ATOM 806 C CA . LEU A 1 100 ? 25.138 -2.340 -30.829 1.00 81.44 100 LEU A CA 1
ATOM 807 C C . LEU A 1 100 ? 26.287 -3.335 -30.589 1.00 81.44 100 LEU A C 1
ATOM 809 O O . LEU A 1 100 ? 26.699 -4.025 -31.519 1.00 81.44 100 LEU A O 1
ATOM 813 N N . ARG A 1 101 ? 26.822 -3.394 -29.364 1.00 82.69 101 ARG A N 1
ATOM 814 C CA . ARG A 1 101 ? 27.880 -4.333 -28.959 1.00 82.69 101 ARG A CA 1
ATOM 815 C C . ARG A 1 101 ? 27.332 -5.576 -28.264 1.00 82.69 101 ARG A C 1
ATOM 817 O O . ARG A 1 101 ? 28.100 -6.511 -28.038 1.00 82.69 101 ARG A O 1
ATOM 824 N N . LEU A 1 102 ? 26.049 -5.590 -27.903 1.00 76.50 102 LEU A N 1
ATOM 825 C CA . LEU A 1 102 ? 25.437 -6.751 -27.273 1.00 76.50 102 LEU A CA 1
ATOM 826 C C . LEU A 1 102 ? 25.248 -7.878 -28.299 1.00 76.50 102 LEU A C 1
ATOM 828 O O . LEU A 1 102 ? 24.890 -7.620 -29.451 1.00 76.50 102 LEU A O 1
ATOM 832 N N . PRO A 1 103 ? 25.458 -9.143 -27.896 1.00 75.62 103 PRO A N 1
ATOM 833 C CA . PRO A 1 103 ? 25.089 -10.292 -28.712 1.00 75.62 103 PRO A CA 1
ATOM 834 C C . PRO A 1 103 ? 23.605 -10.265 -29.101 1.00 75.62 103 PRO A C 1
ATOM 836 O O . PRO A 1 103 ? 22.759 -9.822 -28.327 1.00 75.62 103 PRO A O 1
ATOM 839 N N . SER A 1 104 ? 23.268 -10.808 -30.274 1.00 69.75 104 SER A N 1
ATOM 840 C CA . SER A 1 104 ? 21.915 -10.721 -30.850 1.00 69.75 104 SER A CA 1
ATOM 841 C C . SER A 1 104 ? 20.794 -11.296 -29.976 1.00 69.75 104 SER A C 1
ATOM 843 O O . SER A 1 104 ? 19.654 -10.881 -30.134 1.00 69.75 104 SER A O 1
ATOM 845 N N . HIS A 1 105 ? 21.097 -12.218 -29.055 1.00 65.56 105 HIS A N 1
ATOM 846 C CA . HIS A 1 105 ? 20.123 -12.803 -28.123 1.00 65.56 105 HIS A CA 1
ATOM 847 C C . HIS A 1 105 ? 19.747 -11.881 -26.950 1.00 65.56 105 HIS A C 1
ATOM 849 O O . HIS A 1 105 ? 18.820 -12.191 -26.214 1.00 65.56 105 HIS A O 1
ATOM 855 N N . TYR A 1 106 ? 20.444 -10.753 -26.781 1.00 61.84 106 TYR A N 1
ATOM 856 C CA . TYR A 1 106 ? 20.095 -9.696 -25.827 1.00 61.84 106 TYR A CA 1
ATOM 857 C C . TYR A 1 106 ? 19.377 -8.513 -26.491 1.00 61.84 106 TYR A C 1
ATOM 859 O O . TYR A 1 106 ? 19.065 -7.536 -25.821 1.00 61.84 106 TYR A O 1
ATOM 867 N N . LEU A 1 107 ? 19.138 -8.551 -27.805 1.00 60.03 107 LEU A N 1
ATOM 868 C CA . LEU A 1 107 ? 18.382 -7.499 -28.478 1.00 60.03 107 LEU A CA 1
ATOM 869 C C . LEU A 1 107 ? 16.893 -7.857 -28.460 1.00 60.03 107 LEU A C 1
ATOM 871 O O . LEU A 1 107 ? 16.533 -8.937 -28.941 1.00 60.03 107 LEU A O 1
ATOM 875 N N . PRO A 1 108 ? 16.016 -6.979 -27.947 1.00 58.16 108 PRO A N 1
ATOM 876 C CA . PRO A 1 108 ? 14.588 -7.242 -27.974 1.00 58.16 108 PRO A CA 1
ATOM 877 C C . PRO A 1 108 ? 14.087 -7.332 -29.419 1.00 58.16 108 PRO A C 1
ATOM 879 O O . PRO A 1 108 ? 14.375 -6.478 -30.259 1.00 58.16 108 PRO A O 1
ATOM 882 N N . GLY A 1 109 ? 13.320 -8.387 -29.701 1.00 59.81 109 GLY A N 1
ATOM 883 C CA . GLY A 1 109 ? 12.494 -8.468 -30.903 1.00 59.81 109 GLY A CA 1
ATOM 884 C C . GLY A 1 109 ? 13.124 -9.068 -32.160 1.00 59.81 109 GLY A C 1
ATOM 885 O O . GLY A 1 109 ? 12.703 -8.672 -33.246 1.00 59.81 109 GLY A O 1
ATOM 886 N N . ARG A 1 110 ? 14.065 -10.026 -32.079 1.00 48.25 110 ARG A N 1
ATOM 887 C CA . ARG A 1 110 ? 14.489 -10.747 -33.299 1.00 48.25 110 ARG A CA 1
ATOM 888 C C . ARG A 1 110 ? 13.954 -12.164 -33.474 1.00 48.25 110 ARG A C 1
ATOM 890 O O . ARG A 1 110 ? 13.545 -12.455 -34.590 1.00 48.25 110 ARG A O 1
ATOM 897 N N . GLU A 1 111 ? 13.868 -13.019 -32.458 1.00 50.00 111 GLU A N 1
ATOM 898 C CA . GLU A 1 111 ? 13.318 -14.376 -32.633 1.00 50.00 111 GLU A CA 1
ATOM 899 C C . GLU A 1 111 ? 12.703 -14.872 -31.320 1.00 50.00 111 GLU A C 1
ATOM 901 O O . GLU A 1 111 ? 13.431 -15.044 -30.357 1.00 50.00 111 GLU A O 1
ATOM 906 N N . ASP A 1 112 ? 11.370 -15.020 -31.287 1.00 43.50 112 ASP A N 1
ATOM 907 C CA . ASP A 1 112 ? 10.630 -16.053 -30.532 1.00 43.50 112 ASP A CA 1
ATOM 908 C C . ASP A 1 112 ? 9.110 -15.912 -30.776 1.00 43.50 112 ASP A C 1
ATOM 910 O O . ASP A 1 112 ? 8.311 -15.599 -29.898 1.00 43.50 112 ASP A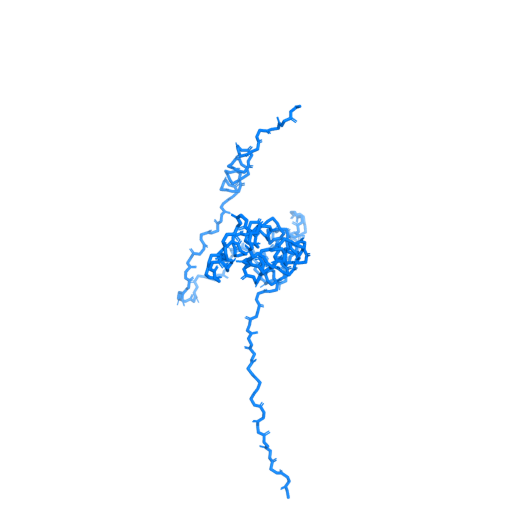 O 1
ATOM 914 N N . SER A 1 113 ? 8.677 -16.158 -32.019 1.00 43.25 113 SER A N 1
ATOM 915 C CA . SER A 1 113 ? 7.252 -16.307 -32.384 1.00 43.25 113 SER A CA 1
ATOM 916 C C . SER A 1 113 ? 6.732 -17.747 -32.245 1.00 43.25 113 SER A C 1
ATOM 918 O O . SER A 1 113 ? 5.765 -18.122 -32.902 1.00 43.25 113 SER A O 1
ATOM 920 N N . ALA A 1 114 ? 7.343 -18.595 -31.415 1.00 42.34 114 ALA A N 1
ATOM 921 C CA . ALA A 1 114 ? 6.934 -19.997 -31.327 1.00 42.34 114 ALA A CA 1
ATOM 922 C C . ALA A 1 114 ? 7.049 -20.579 -29.914 1.00 42.34 114 ALA A C 1
ATOM 924 O O . ALA A 1 114 ? 7.842 -21.486 -29.681 1.00 42.34 114 ALA A O 1
ATOM 925 N N . ARG A 1 115 ? 6.209 -20.108 -28.984 1.00 43.47 115 ARG A N 1
ATOM 926 C CA . ARG A 1 115 ? 5.667 -20.918 -27.874 1.00 43.47 115 ARG A CA 1
ATOM 927 C C . ARG A 1 115 ? 4.379 -20.271 -27.350 1.00 43.47 115 ARG A C 1
ATOM 929 O O . ARG A 1 115 ? 4.346 -19.095 -27.015 1.00 43.47 115 ARG A O 1
ATOM 936 N N . GLN A 1 116 ? 3.299 -21.046 -27.372 1.00 44.16 116 GLN A N 1
ATOM 937 C CA . GLN A 1 116 ? 1.917 -20.632 -27.114 1.00 44.16 116 GLN A CA 1
ATOM 938 C C . GLN A 1 116 ? 1.633 -20.307 -25.624 1.00 44.16 116 GLN A C 1
ATOM 940 O O . GLN A 1 116 ? 1.953 -21.113 -24.759 1.00 44.16 116 GLN A O 1
ATOM 945 N N . GLN A 1 117 ? 1.042 -19.112 -25.412 1.00 40.59 117 GLN A N 1
ATOM 946 C CA . GLN A 1 117 ? 0.065 -18.548 -24.429 1.00 40.59 117 GLN A CA 1
ATOM 947 C C . GLN A 1 117 ? -0.542 -19.406 -23.274 1.00 40.59 117 GLN A C 1
ATOM 949 O O . GLN A 1 117 ? -0.457 -20.627 -23.346 1.00 40.59 117 GLN A O 1
ATOM 954 N N . PRO A 1 118 ? -1.303 -18.841 -22.280 1.00 50.25 118 PRO A N 1
ATOM 955 C CA . PRO A 1 118 ? -1.649 -17.429 -21.976 1.00 50.25 118 PRO A CA 1
ATOM 956 C C . PRO A 1 118 ? -1.491 -17.025 -20.481 1.00 50.25 118 PRO A C 1
ATOM 958 O O . PRO A 1 118 ? -1.859 -17.785 -19.586 1.00 50.25 118 PRO A O 1
ATOM 961 N N . ARG A 1 119 ? -1.088 -15.782 -20.184 1.00 38.75 119 ARG A N 1
ATOM 962 C CA . ARG A 1 119 ? -1.492 -15.078 -18.948 1.00 38.75 119 ARG A CA 1
ATOM 963 C C . ARG A 1 119 ? -1.649 -13.596 -19.249 1.00 38.75 119 ARG A C 1
ATOM 965 O O . ARG A 1 119 ? -0.718 -12.997 -19.769 1.00 38.75 119 ARG A O 1
ATOM 972 N N . ASP A 1 120 ? -2.858 -13.103 -19.000 1.00 42.50 120 ASP A N 1
ATOM 973 C CA . ASP A 1 120 ? -3.297 -11.711 -18.888 1.00 42.50 120 ASP A CA 1
ATOM 974 C C . ASP A 1 120 ? -2.310 -10.686 -19.447 1.00 42.50 120 ASP A C 1
ATOM 976 O O . ASP A 1 120 ? -1.355 -10.267 -18.798 1.00 42.50 120 ASP A O 1
ATOM 980 N N . THR A 1 121 ? -2.549 -10.312 -20.700 1.00 40.56 121 THR A N 1
ATOM 981 C CA . THR A 1 121 ? -1.792 -9.300 -21.426 1.00 40.56 121 THR A CA 1
ATOM 982 C C . THR A 1 121 ? -1.840 -7.970 -20.680 1.00 40.56 121 THR A C 1
ATOM 984 O O . THR A 1 121 ? -2.775 -7.187 -20.851 1.00 40.56 121 THR A O 1
ATOM 987 N N . VAL A 1 122 ? -0.806 -7.691 -19.889 1.00 51.88 122 VAL A N 1
ATOM 988 C CA . VAL A 1 122 ? -0.404 -6.320 -19.590 1.00 51.88 122 VAL A CA 1
ATOM 989 C C . VAL A 1 122 ? 0.112 -5.760 -20.908 1.00 51.88 122 VAL A C 1
ATOM 991 O O . VAL A 1 122 ? 1.170 -6.155 -21.397 1.00 51.88 122 VAL A O 1
ATOM 994 N N . ILE A 1 123 ? -0.700 -4.918 -21.542 1.00 52.31 123 ILE A N 1
ATOM 995 C CA . ILE A 1 123 ? -0.315 -4.196 -22.753 1.00 52.31 123 ILE A CA 1
ATOM 996 C C . ILE A 1 123 ? 0.917 -3.355 -22.384 1.00 52.31 123 ILE A C 1
ATOM 998 O O . ILE A 1 123 ? 0.825 -2.547 -21.456 1.00 52.31 123 ILE A O 1
ATOM 1002 N N . PRO A 1 124 ? 2.075 -3.540 -23.043 1.00 49.88 124 PRO A N 1
ATOM 1003 C CA . PRO A 1 124 ? 3.239 -2.709 -22.779 1.00 49.88 124 PRO A CA 1
ATOM 1004 C C . PRO A 1 124 ? 2.887 -1.260 -23.120 1.00 49.88 124 PRO A C 1
ATOM 1006 O O . PRO A 1 124 ? 2.548 -0.970 -24.267 1.00 49.88 124 PRO A O 1
ATOM 1009 N N . LEU A 1 125 ? 2.948 -0.365 -22.130 1.00 51.12 125 LEU A N 1
ATOM 1010 C CA . LEU A 1 125 ? 2.720 1.065 -22.341 1.00 51.12 125 LEU A CA 1
ATOM 1011 C C . LEU A 1 125 ? 3.737 1.575 -23.362 1.00 51.12 125 LEU A C 1
ATOM 1013 O O . LEU A 1 125 ? 4.955 1.517 -23.133 1.00 51.12 125 LEU A O 1
ATOM 1017 N N . THR A 1 126 ? 3.228 2.065 -24.487 1.00 67.69 126 THR A N 1
ATOM 1018 C CA . THR A 1 126 ? 4.037 2.680 -25.532 1.00 67.69 126 THR A CA 1
ATOM 1019 C C . THR A 1 126 ? 4.701 3.959 -24.996 1.00 67.69 126 THR A C 1
ATOM 1021 O O . THR A 1 126 ? 4.289 4.507 -23.969 1.00 67.69 126 THR A O 1
ATOM 1024 N N . PRO A 1 127 ? 5.759 4.473 -25.647 1.00 52.50 127 PRO A N 1
ATOM 1025 C CA . PRO A 1 127 ? 6.359 5.753 -25.265 1.00 52.50 127 PRO A CA 1
ATOM 1026 C C . PRO A 1 127 ? 5.349 6.914 -25.239 1.00 52.50 127 PRO A C 1
ATOM 1028 O O . PRO A 1 127 ? 5.502 7.835 -24.440 1.00 52.50 127 PRO A O 1
ATOM 1031 N N . GLU A 1 128 ? 4.310 6.835 -26.072 1.00 50.50 128 GLU A N 1
ATOM 1032 C CA . GLU A 1 128 ? 3.194 7.783 -26.139 1.00 50.50 128 GLU A CA 1
ATOM 1033 C C . GLU A 1 128 ? 2.285 7.640 -24.907 1.00 50.50 128 GLU A C 1
ATOM 1035 O O . GLU A 1 128 ? 1.977 8.638 -24.255 1.00 50.50 128 GLU A O 1
ATOM 1040 N N . ASP A 1 129 ? 1.989 6.406 -24.482 1.00 55.19 129 ASP A N 1
ATOM 1041 C CA . ASP A 1 129 ? 1.227 6.141 -23.253 1.00 55.19 129 ASP A CA 1
ATOM 1042 C C . ASP A 1 129 ? 1.977 6.594 -21.989 1.00 55.19 129 ASP A C 1
ATOM 1044 O O . ASP A 1 129 ? 1.365 7.049 -21.025 1.00 55.19 129 ASP A O 1
ATOM 1048 N N . ARG A 1 130 ? 3.318 6.526 -21.981 1.00 56.59 130 ARG A N 1
ATOM 1049 C CA . ARG A 1 130 ? 4.142 7.054 -20.874 1.00 56.59 130 ARG A CA 1
ATOM 1050 C C . ARG A 1 130 ? 4.118 8.581 -20.799 1.00 56.59 130 ARG A C 1
ATOM 1052 O O . ARG A 1 130 ? 4.258 9.123 -19.704 1.00 56.59 130 ARG A O 1
ATOM 1059 N N . HIS A 1 131 ? 3.980 9.269 -21.933 1.00 51.56 131 HIS A N 1
ATOM 1060 C CA . HIS A 1 131 ? 3.833 10.725 -21.960 1.00 51.56 131 HIS A CA 1
ATOM 1061 C C . HIS A 1 131 ? 2.440 11.133 -21.473 1.00 51.56 131 HIS A C 1
ATOM 1063 O O . HIS A 1 131 ? 2.338 11.991 -20.604 1.00 51.56 131 HIS A O 1
ATOM 1069 N N . ALA A 1 132 ? 1.394 10.441 -21.934 1.00 54.28 132 ALA A N 1
ATOM 1070 C CA . ALA A 1 132 ? 0.026 10.647 -21.465 1.00 54.28 132 ALA A CA 1
ATOM 1071 C C . ALA A 1 132 ? -0.128 10.358 -19.961 1.00 54.28 132 ALA A C 1
ATOM 1073 O O . ALA A 1 132 ? -0.830 11.082 -19.266 1.00 54.28 132 ALA A O 1
ATOM 1074 N N . LEU A 1 133 ? 0.578 9.352 -19.424 1.00 54.56 133 LEU A N 1
ATOM 1075 C CA . LEU A 1 133 ? 0.588 9.078 -17.983 1.00 54.56 133 LEU A CA 1
ATOM 1076 C C . LEU A 1 133 ? 1.270 10.200 -17.183 1.00 54.56 133 LEU A C 1
ATOM 1078 O O . LEU A 1 133 ? 0.824 10.532 -16.091 1.00 54.56 133 LEU A O 1
ATOM 1082 N N . LYS A 1 134 ? 2.340 10.801 -17.721 1.00 54.66 134 LYS A N 1
ATOM 1083 C CA . LYS A 1 134 ? 2.998 11.963 -17.102 1.00 54.66 134 LYS A CA 1
ATOM 1084 C C . LYS A 1 134 ? 2.117 13.211 -17.135 1.00 54.66 134 LYS A C 1
ATOM 1086 O O . LYS A 1 134 ? 2.132 13.959 -16.170 1.00 54.66 134 LYS A O 1
ATOM 1091 N N . GLU A 1 135 ? 1.368 13.412 -18.213 1.00 55.00 135 GLU A N 1
ATOM 1092 C CA . GLU A 1 135 ? 0.442 14.538 -18.390 1.00 55.00 135 GLU A CA 1
ATOM 1093 C C . GLU A 1 135 ? -0.784 14.389 -17.469 1.00 55.00 135 GLU A C 1
ATOM 1095 O O . GLU A 1 135 ? -1.095 15.298 -16.708 1.00 55.00 135 GLU A O 1
ATOM 1100 N N . TYR A 1 136 ? -1.364 13.184 -17.383 1.00 54.81 136 TYR A N 1
ATOM 1101 C CA . TYR A 1 136 ? -2.447 12.857 -16.445 1.00 54.81 136 TYR A CA 1
ATOM 1102 C C . TYR A 1 136 ? -2.031 13.010 -14.970 1.00 54.81 136 TYR A C 1
ATOM 1104 O O . TYR A 1 136 ? -2.838 13.391 -14.131 1.00 54.81 136 TYR A O 1
ATOM 1112 N N . MET A 1 137 ? -0.767 12.726 -14.632 1.00 54.94 137 MET A N 1
ATOM 1113 C CA . MET A 1 137 ? -0.234 12.955 -13.280 1.00 54.94 137 MET A CA 1
ATOM 1114 C C . MET A 1 137 ? 0.178 14.413 -13.015 1.00 54.94 137 MET A C 1
ATOM 1116 O O . MET A 1 137 ? 0.389 14.763 -11.855 1.00 54.94 137 MET A O 1
ATOM 1120 N N . ALA A 1 138 ? 0.304 15.244 -14.054 1.00 56.16 138 ALA A N 1
ATOM 1121 C CA . ALA A 1 138 ? 0.606 16.669 -13.932 1.00 56.16 138 ALA A CA 1
ATOM 1122 C C . ALA A 1 138 ? -0.664 17.517 -13.736 1.00 56.16 138 ALA A C 1
ATOM 1124 O O . ALA A 1 138 ? -0.616 18.510 -13.018 1.00 56.16 138 ALA A O 1
ATOM 1125 N N . ASP A 1 139 ? -1.806 17.096 -14.290 1.00 50.78 139 ASP A N 1
ATOM 1126 C CA . ASP A 1 139 ? -3.082 17.821 -14.162 1.00 50.78 139 ASP A CA 1
ATOM 1127 C C . ASP A 1 139 ? -3.712 17.743 -12.751 1.00 50.78 139 ASP A C 1
ATOM 1129 O O . ASP A 1 139 ? -4.516 18.601 -12.385 1.00 50.78 139 ASP A O 1
ATOM 1133 N N . ASP A 1 140 ? -3.323 16.762 -11.924 1.00 50.41 140 ASP A N 1
ATOM 1134 C CA . ASP A 1 140 ? -3.831 16.583 -10.548 1.00 50.41 140 ASP A CA 1
ATOM 1135 C C . ASP A 1 140 ? -3.066 17.402 -9.481 1.00 50.41 140 ASP A C 1
ATOM 1137 O O . ASP A 1 140 ? -3.447 17.408 -8.307 1.00 50.41 140 ASP A O 1
ATOM 1141 N N . TYR A 1 141 ? -2.011 18.127 -9.867 1.00 55.44 141 TYR A N 1
ATOM 1142 C CA . TYR A 1 141 ? -1.307 19.072 -8.997 1.00 55.44 141 TYR A CA 1
ATOM 1143 C C . TYR A 1 141 ? -1.177 20.429 -9.696 1.00 55.44 141 TYR A C 1
ATOM 1145 O O . TYR A 1 141 ? -0.200 20.642 -10.414 1.00 55.44 141 TYR A O 1
ATOM 1153 N N . PRO A 1 142 ? -2.089 21.396 -9.466 1.00 44.78 142 PRO A N 1
ATOM 1154 C CA . PRO A 1 142 ? -1.735 22.776 -9.742 1.00 44.78 142 PRO A CA 1
ATOM 1155 C C . PRO A 1 142 ? -0.526 23.111 -8.862 1.00 44.78 142 PRO A C 1
ATOM 1157 O O . PRO A 1 142 ? -0.582 22.967 -7.637 1.00 44.78 142 PRO A O 1
ATOM 1160 N N . GLU A 1 143 ? 0.582 23.502 -9.492 1.00 49.81 143 GLU A N 1
ATOM 1161 C CA . GLU A 1 143 ? 1.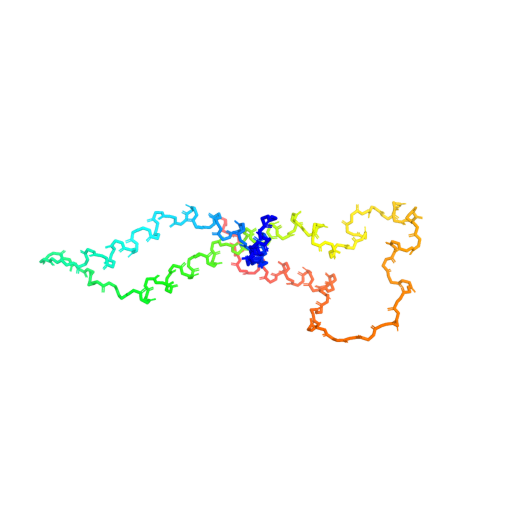684 24.163 -8.802 1.00 49.81 143 GLU A CA 1
ATOM 1162 C C . GLU A 1 143 ? 1.081 25.342 -8.026 1.00 49.81 143 GLU A C 1
ATOM 1164 O O . GLU A 1 143 ? 0.588 26.306 -8.609 1.00 49.81 143 GLU A O 1
ATOM 1169 N N . ASN A 1 144 ? 1.023 25.218 -6.698 1.00 43.38 144 ASN A N 1
ATOM 1170 C CA . ASN A 1 144 ? 0.729 26.354 -5.841 1.00 43.38 144 ASN A CA 1
ATOM 1171 C C . ASN A 1 144 ? 1.985 27.232 -5.831 1.00 43.38 144 ASN A C 1
ATOM 1173 O O . ASN A 1 144 ? 2.973 26.867 -5.188 1.00 43.38 144 ASN A O 1
ATOM 1177 N N . ASP A 1 145 ? 1.916 28.346 -6.560 1.00 44.97 145 ASP A N 1
ATOM 1178 C CA . ASP A 1 145 ? 2.720 29.554 -6.318 1.00 44.97 145 ASP A CA 1
ATOM 1179 C C . ASP A 1 145 ? 2.532 30.076 -4.878 1.00 44.97 145 ASP A C 1
ATOM 1181 O O . ASP A 1 145 ? 1.387 30.037 -4.358 1.00 44.97 145 ASP A O 1
#

Foldseek 3Di:
DDDDDDDDDDDDDDDCLQVVLLVVLCVVCVVVLVVLVCLQVPCDDPPRPRHRDDPVVSVVVSVVSSCVRSVVSSVVSCVVCVVVVVVDQPVVVDDPVRQVVDDPVSHPDDDDPDDDDDDDDPDPQDPVNVVVVVVVVVVVDDPDD

Sequence (145 aa):
MPSMEMLLTWVVRVDAVFLGAHLEAYIKLLPTTQTLRLCHRFGIGENVHIHRLPTELVAHIEGYLIKEESRPTEAERFLSNYCFTGECDPVHHHSKEQLLRLPSHYLPGREDSARQQPRDTVIPLTPEDRHALKEYMADDYPEND

pLDDT: mean 72.34, std 16.79, range [38.75, 96.31]